Protein AF-A0A523VVZ1-F1 (afdb_monomer_lite)

Foldseek 3Di:
DADDPLLLLLLVLLVVPQDWDALVVSCVVSVHDSVVSVVSQVVCVVVVQWDPPDVRTIHGDPVVVVNNVLNVCLVQLVLQADFADPVLKAFFALDDVRTPPDIHRHLVSVLVVLVPDDLSRVLVCLLVLVVLVSCVVSPNNPLSVQSVVLVVVVDGDVVSSVSNNCSSVVSNVSSVVSVVVD

Structure (mmCIF, N/CA/C/O backbone):
data_AF-A0A523VVZ1-F1
#
_entry.id   AF-A0A523VVZ1-F1
#
loop_
_atom_site.group_PDB
_atom_site.id
_atom_site.type_symbol
_atom_site.label_atom_id
_atom_site.label_alt_id
_atom_site.label_comp_id
_atom_site.label_asym_id
_atom_site.label_entity_id
_atom_site.label_seq_id
_atom_site.pdbx_PDB_ins_code
_atom_site.Cartn_x
_atom_site.Cartn_y
_atom_site.Cartn_z
_atom_site.occupancy
_atom_site.B_iso_or_equiv
_atom_site.auth_seq_id
_atom_site.auth_comp_id
_atom_site.auth_asym_id
_atom_site.auth_atom_id
_atom_site.pdbx_PDB_model_num
ATOM 1 N N . MET A 1 1 ? 12.970 8.952 -8.989 1.00 54.59 1 MET A N 1
ATOM 2 C CA . MET A 1 1 ? 13.401 9.106 -10.397 1.00 54.59 1 MET A CA 1
ATOM 3 C C . MET A 1 1 ? 12.339 8.463 -11.273 1.00 54.59 1 MET A C 1
ATOM 5 O O . MET A 1 1 ? 12.068 7.287 -11.073 1.00 54.59 1 MET A O 1
ATOM 9 N N . ARG A 1 2 ? 11.697 9.212 -12.178 1.00 65.06 2 ARG A N 1
ATOM 10 C CA . ARG A 1 2 ? 10.627 8.665 -13.025 1.00 65.06 2 ARG A CA 1
ATOM 11 C C . ARG A 1 2 ? 11.216 7.703 -14.059 1.00 65.06 2 ARG A C 1
ATOM 13 O O . ARG A 1 2 ? 12.155 8.077 -14.766 1.00 65.06 2 ARG A O 1
ATOM 20 N N . LEU A 1 3 ? 10.708 6.472 -14.152 1.00 78.38 3 LEU A N 1
ATOM 21 C CA . LEU A 1 3 ? 11.172 5.546 -15.188 1.00 78.38 3 LEU A CA 1
ATOM 22 C C . LEU A 1 3 ? 10.704 6.039 -16.559 1.00 78.38 3 LEU A C 1
ATOM 24 O O . LEU A 1 3 ? 9.549 6.422 -16.755 1.00 78.38 3 LEU A O 1
ATOM 28 N N . ASN A 1 4 ? 11.610 5.992 -17.533 1.00 84.94 4 ASN A N 1
ATOM 29 C CA . ASN A 1 4 ? 11.243 6.143 -18.937 1.00 84.94 4 ASN A CA 1
ATOM 30 C C . ASN A 1 4 ? 10.180 5.075 -19.302 1.00 84.94 4 ASN A C 1
ATOM 32 O O . ASN A 1 4 ? 10.314 3.934 -18.845 1.00 84.94 4 ASN A O 1
ATOM 36 N N . PRO A 1 5 ? 9.176 5.398 -20.144 1.00 84.81 5 PRO A N 1
ATOM 37 C CA . PRO A 1 5 ? 8.135 4.459 -20.569 1.00 84.81 5 PRO A CA 1
ATOM 38 C C . PRO A 1 5 ? 8.632 3.075 -21.015 1.00 84.81 5 PRO A C 1
ATOM 40 O O . PRO A 1 5 ? 8.022 2.071 -20.662 1.00 84.81 5 PRO A O 1
ATOM 43 N N . VAL A 1 6 ? 9.753 2.994 -21.739 1.00 90.62 6 VAL A N 1
ATOM 44 C CA . VAL A 1 6 ? 10.315 1.713 -22.200 1.00 90.62 6 VAL A CA 1
ATOM 45 C C . VAL A 1 6 ? 10.882 0.903 -21.034 1.00 90.62 6 VAL A C 1
ATOM 47 O O . VAL A 1 6 ? 10.623 -0.292 -20.933 1.00 90.62 6 VAL A O 1
ATOM 50 N N . LYS A 1 7 ? 11.603 1.550 -20.106 1.00 93.06 7 LYS A N 1
ATOM 51 C CA . LYS A 1 7 ? 12.103 0.894 -18.885 1.00 93.06 7 LYS A CA 1
ATOM 52 C C . LYS A 1 7 ? 10.955 0.360 -18.029 1.00 93.06 7 LYS A C 1
ATOM 54 O O . LYS A 1 7 ? 11.080 -0.731 -17.487 1.00 93.06 7 LYS A O 1
ATOM 59 N N . ARG A 1 8 ? 9.855 1.115 -17.935 1.00 90.69 8 ARG A N 1
ATOM 60 C CA . ARG A 1 8 ? 8.654 0.704 -17.201 1.00 90.69 8 ARG A CA 1
ATOM 61 C C . ARG A 1 8 ? 8.034 -0.552 -17.809 1.00 90.69 8 ARG A C 1
ATOM 63 O O . ARG A 1 8 ? 7.931 -1.544 -17.105 1.00 90.69 8 ARG A O 1
ATOM 70 N N . LYS A 1 9 ? 7.741 -0.544 -19.115 1.00 91.88 9 LYS A N 1
ATOM 71 C CA . LYS A 1 9 ? 7.168 -1.711 -19.811 1.00 91.88 9 LYS A CA 1
ATOM 72 C C . LYS A 1 9 ? 8.048 -2.958 -19.703 1.00 91.88 9 LYS A C 1
ATOM 74 O O . LYS A 1 9 ? 7.532 -4.058 -19.562 1.00 91.88 9 LYS A O 1
ATOM 79 N N . ILE A 1 10 ? 9.375 -2.792 -19.745 1.00 95.12 10 ILE A N 1
ATOM 80 C CA . ILE A 1 10 ? 10.320 -3.898 -19.529 1.00 95.12 10 ILE A CA 1
ATOM 81 C C . ILE A 1 10 ? 10.158 -4.485 -18.125 1.00 95.12 10 ILE A C 1
ATOM 83 O O . ILE A 1 10 ? 10.048 -5.698 -17.996 1.00 95.12 10 ILE A O 1
ATOM 87 N N . LEU A 1 11 ? 10.138 -3.654 -17.078 1.00 94.44 11 LEU A N 1
ATOM 88 C CA . LEU A 1 11 ? 9.961 -4.154 -15.714 1.00 94.44 11 LEU A CA 1
ATOM 89 C C . LEU A 1 11 ? 8.563 -4.755 -15.493 1.00 94.44 11 LEU A C 1
ATOM 91 O O . LEU A 1 11 ? 8.466 -5.786 -14.843 1.00 94.44 11 LEU A O 1
ATOM 95 N N . GLU A 1 12 ? 7.505 -4.171 -16.061 1.00 91.00 12 GLU A N 1
ATOM 96 C CA . GLU A 1 12 ? 6.138 -4.718 -16.008 1.00 91.00 12 GLU A CA 1
ATOM 97 C C . GLU A 1 12 ? 6.067 -6.117 -16.643 1.00 91.00 12 GLU A C 1
ATOM 99 O O . GLU A 1 12 ? 5.576 -7.052 -16.014 1.00 91.00 12 GLU A O 1
ATOM 104 N N . GLU A 1 13 ? 6.636 -6.297 -17.839 1.00 93.81 13 GLU A N 1
ATOM 105 C CA . GLU A 1 13 ? 6.711 -7.607 -18.503 1.00 93.81 13 GLU A CA 1
ATOM 106 C C . GLU A 1 13 ? 7.524 -8.620 -17.680 1.00 93.81 13 GLU A C 1
ATOM 108 O O . GLU A 1 13 ? 7.156 -9.789 -17.570 1.00 93.81 13 GLU A O 1
ATOM 113 N N . MET A 1 14 ? 8.626 -8.184 -17.063 1.00 94.19 14 MET A N 1
ATOM 114 C CA . MET A 1 14 ? 9.423 -9.051 -16.190 1.00 94.19 14 MET A CA 1
ATOM 115 C C . MET A 1 14 ? 8.700 -9.378 -14.874 1.00 94.19 14 MET A C 1
ATOM 117 O O . MET A 1 14 ? 8.897 -10.463 -14.341 1.00 94.19 14 MET A O 1
ATOM 121 N N . ALA A 1 15 ? 7.849 -8.490 -14.354 1.00 90.88 15 ALA A N 1
ATOM 122 C CA . ALA A 1 15 ? 7.050 -8.739 -13.153 1.00 90.88 15 ALA A CA 1
ATOM 123 C C . ALA A 1 15 ? 5.956 -9.795 -13.388 1.00 90.88 15 ALA A C 1
ATOM 125 O O . ALA A 1 15 ? 5.640 -10.564 -12.481 1.00 90.88 15 ALA A O 1
ATOM 126 N N . LEU A 1 16 ? 5.424 -9.891 -14.613 1.00 86.69 16 LEU A N 1
ATOM 127 C CA . LEU A 1 16 ? 4.486 -10.951 -15.010 1.00 86.69 16 LEU A CA 1
ATOM 128 C C . LEU A 1 16 ? 5.137 -12.346 -15.049 1.00 86.69 16 LEU A C 1
ATOM 130 O O . LEU A 1 16 ? 4.440 -13.361 -15.009 1.00 86.69 16 LEU A O 1
ATOM 134 N N . HIS A 1 17 ? 6.469 -12.412 -15.128 1.00 83.38 17 HIS A N 1
ATOM 135 C CA . HIS A 1 17 ? 7.224 -13.646 -15.303 1.00 83.38 17 HIS A CA 1
ATOM 136 C C . HIS A 1 17 ? 8.403 -13.722 -14.327 1.00 83.38 17 HIS A C 1
ATOM 138 O O . HIS A 1 17 ? 9.497 -13.239 -14.602 1.00 83.38 17 HIS A O 1
ATOM 144 N N . THR A 1 18 ? 8.221 -14.424 -13.208 1.00 69.94 18 THR A N 1
ATOM 145 C CA . THR A 1 18 ? 9.238 -14.543 -12.143 1.00 69.94 18 THR A CA 1
ATOM 146 C C . THR A 1 18 ? 10.509 -15.303 -12.552 1.00 69.94 18 THR A C 1
ATOM 148 O O . THR A 1 18 ? 11.523 -15.239 -11.852 1.00 69.94 18 THR A O 1
ATOM 151 N N . GLN A 1 19 ? 10.490 -16.006 -13.689 1.00 89.38 19 GLN A N 1
ATOM 152 C CA . GLN A 1 19 ? 11.633 -16.765 -14.198 1.00 89.38 19 GLN A CA 1
ATOM 153 C C . GLN A 1 19 ? 12.587 -15.900 -15.040 1.00 89.38 19 GLN A C 1
ATOM 155 O O . GLN A 1 19 ? 12.125 -15.055 -15.809 1.00 89.38 19 GLN A O 1
ATOM 160 N N . PRO A 1 20 ? 13.916 -16.127 -14.974 1.00 95.75 20 PRO A N 1
ATOM 161 C CA . PRO A 1 20 ? 14.873 -15.399 -15.801 1.00 95.75 20 PRO A CA 1
ATOM 162 C C . PRO A 1 20 ? 14.615 -15.592 -17.300 1.00 95.75 20 PRO A C 1
ATOM 164 O O . PRO A 1 20 ? 14.458 -16.719 -17.767 1.00 95.75 20 PRO A O 1
ATOM 167 N N . ARG A 1 21 ? 14.640 -14.499 -18.068 1.00 95.50 21 ARG A N 1
ATOM 168 C CA . ARG A 1 21 ? 14.328 -14.491 -19.508 1.00 95.50 21 ARG A CA 1
ATOM 169 C C . ARG A 1 21 ? 15.408 -13.861 -20.366 1.00 95.50 21 ARG A C 1
ATOM 171 O O . ARG A 1 21 ? 16.225 -13.067 -19.885 1.00 95.50 21 ARG A O 1
ATOM 178 N N . ARG A 1 22 ? 15.404 -14.208 -21.656 1.00 96.56 22 ARG A N 1
ATOM 179 C CA . ARG A 1 22 ? 16.320 -13.613 -22.635 1.00 96.56 22 ARG A CA 1
ATOM 180 C C . ARG A 1 22 ? 15.816 -12.229 -23.053 1.00 96.56 22 ARG A C 1
ATOM 182 O O . ARG A 1 22 ? 14.617 -12.058 -23.267 1.00 96.56 22 ARG A O 1
ATOM 189 N N . PRO A 1 23 ? 16.710 -11.254 -23.298 1.00 96.38 23 PRO A N 1
ATOM 190 C CA . PRO A 1 23 ? 16.310 -9.930 -23.775 1.00 96.38 23 PRO A CA 1
ATOM 191 C C . PRO A 1 23 ? 15.495 -9.954 -25.071 1.00 96.38 23 PRO A C 1
ATOM 193 O O . PRO A 1 23 ? 14.646 -9.096 -25.259 1.00 96.38 23 PRO A O 1
ATOM 196 N N . LYS A 1 24 ? 15.717 -10.939 -25.955 1.00 96.25 24 LYS A N 1
ATOM 197 C CA . LYS A 1 24 ? 14.949 -11.087 -27.201 1.00 96.25 24 LYS A CA 1
ATOM 198 C C . LYS A 1 24 ? 13.463 -11.357 -26.937 1.00 96.25 24 LYS A C 1
ATOM 200 O O . LYS A 1 24 ? 12.622 -10.700 -27.531 1.00 96.25 24 LYS A O 1
ATOM 205 N N . GLU A 1 25 ? 13.160 -12.257 -26.006 1.00 95.44 25 GLU A N 1
ATOM 206 C CA . GLU A 1 25 ? 11.784 -12.610 -25.628 1.00 95.44 25 GLU A CA 1
ATOM 207 C C . GLU A 1 25 ? 11.074 -11.412 -24.982 1.00 95.44 25 GLU A C 1
ATOM 209 O O . GLU A 1 25 ? 9.927 -11.110 -25.299 1.00 95.44 25 GLU A O 1
ATOM 214 N N . ILE A 1 26 ? 11.787 -10.686 -24.112 1.00 96.31 26 ILE A N 1
ATOM 215 C CA . ILE A 1 26 ? 11.279 -9.465 -23.470 1.00 96.31 26 ILE A CA 1
ATOM 216 C C . ILE A 1 26 ? 11.020 -8.379 -24.526 1.00 96.31 26 ILE A C 1
ATOM 218 O O . ILE A 1 26 ? 9.981 -7.726 -24.501 1.00 96.31 26 ILE A O 1
ATOM 222 N N . ALA A 1 27 ? 11.941 -8.196 -25.477 1.00 97.00 27 ALA A N 1
ATOM 223 C CA . ALA A 1 27 ? 11.822 -7.207 -26.546 1.00 97.00 27 ALA A CA 1
ATOM 224 C C . ALA A 1 27 ? 10.592 -7.456 -27.436 1.00 97.00 27 ALA A C 1
ATOM 226 O O . ALA A 1 27 ? 9.846 -6.518 -27.719 1.00 97.00 27 ALA A O 1
ATOM 227 N N . GLU A 1 28 ? 10.353 -8.716 -27.816 1.00 95.81 28 GLU A N 1
ATOM 228 C CA . GLU A 1 28 ? 9.188 -9.138 -28.606 1.00 95.81 28 GLU A CA 1
ATOM 229 C C . GLU A 1 28 ? 7.868 -8.841 -27.881 1.00 95.81 28 GLU A C 1
ATOM 231 O O . GLU A 1 28 ? 6.944 -8.306 -28.490 1.00 95.81 28 GLU A O 1
ATOM 236 N N . LYS A 1 29 ? 7.790 -9.120 -26.574 1.00 94.25 29 LYS A N 1
ATOM 237 C CA . LYS A 1 29 ? 6.587 -8.860 -25.764 1.00 94.25 29 LYS A CA 1
ATOM 238 C C . LYS A 1 29 ? 6.327 -7.376 -25.525 1.00 94.25 29 LYS A C 1
ATOM 240 O O . LYS A 1 29 ? 5.191 -6.926 -25.631 1.00 94.25 29 LYS A O 1
ATOM 245 N N . VAL A 1 30 ? 7.379 -6.609 -25.250 1.00 93.19 30 VAL A N 1
ATOM 246 C CA . VAL A 1 30 ? 7.289 -5.160 -25.011 1.00 93.19 30 VAL A CA 1
ATOM 247 C C . VAL A 1 30 ? 7.051 -4.375 -26.313 1.00 93.19 30 VAL A C 1
ATOM 249 O O . VAL A 1 30 ? 6.587 -3.232 -26.267 1.00 93.19 30 VAL A O 1
ATOM 252 N N . GLY A 1 31 ? 7.349 -4.970 -27.474 1.00 94.31 31 GLY A N 1
ATOM 253 C CA . GLY A 1 31 ? 7.201 -4.334 -28.785 1.00 94.31 31 GLY A CA 1
ATOM 254 C C . GLY A 1 31 ? 8.317 -3.333 -29.097 1.00 94.31 31 GLY A C 1
ATOM 255 O O . GLY A 1 31 ? 8.067 -2.283 -29.685 1.00 94.31 31 GLY A O 1
ATOM 256 N N . VAL A 1 32 ? 9.551 -3.625 -28.674 1.00 94.56 32 VAL A N 1
ATOM 257 C CA . VAL A 1 32 ? 10.738 -2.794 -28.948 1.00 94.56 32 VAL A CA 1
ATOM 258 C C . VAL A 1 32 ? 11.833 -3.617 -29.614 1.00 94.56 32 VAL A C 1
ATOM 260 O O . VAL A 1 32 ? 11.869 -4.838 -29.504 1.00 94.56 32 VAL A 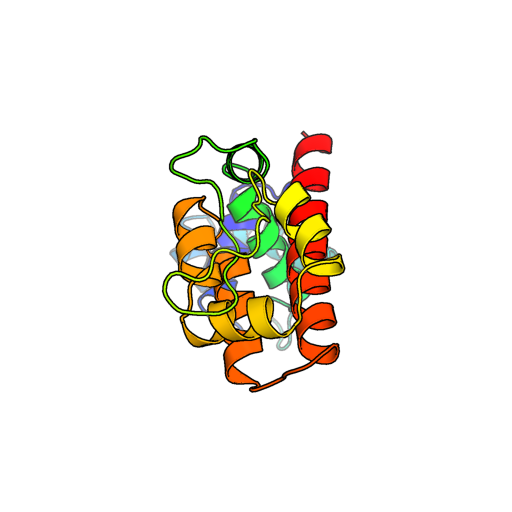O 1
ATOM 263 N N . ASN A 1 33 ? 12.768 -2.961 -30.304 1.00 96.50 33 ASN A N 1
ATOM 264 C CA . ASN A 1 33 ? 13.894 -3.679 -30.897 1.00 96.50 33 ASN A CA 1
ATOM 265 C C . ASN A 1 33 ? 14.868 -4.208 -29.824 1.00 96.50 33 ASN A C 1
ATOM 267 O O . ASN A 1 33 ? 14.997 -3.643 -28.733 1.00 96.50 33 ASN A O 1
ATOM 271 N N . PHE A 1 34 ? 15.593 -5.277 -30.167 1.00 95.62 34 PHE A N 1
ATOM 272 C CA . PHE A 1 34 ? 16.520 -5.961 -29.261 1.00 95.62 34 PHE A CA 1
ATOM 273 C C . PHE A 1 34 ? 17.590 -5.031 -28.674 1.00 95.62 34 PHE A C 1
ATOM 275 O O . PHE A 1 34 ? 17.820 -5.050 -27.466 1.00 95.62 34 PHE A O 1
ATOM 282 N N . SER A 1 35 ? 18.225 -4.195 -29.500 1.00 95.38 35 SER A N 1
ATOM 283 C CA . SER A 1 35 ? 19.312 -3.308 -29.064 1.00 95.38 35 SER A CA 1
ATOM 284 C C . SER A 1 35 ? 18.834 -2.274 -28.040 1.00 95.38 35 SER A C 1
ATOM 286 O O . SER A 1 35 ? 19.504 -2.038 -27.034 1.00 95.38 35 SER A O 1
ATOM 288 N N . SER A 1 36 ? 17.645 -1.704 -28.253 1.00 94.06 36 SER A N 1
ATOM 289 C CA . SER A 1 36 ? 16.989 -0.792 -27.312 1.00 94.06 36 SER A CA 1
ATOM 290 C C . SER A 1 36 ? 16.618 -1.504 -26.010 1.00 94.06 36 SER A C 1
ATOM 292 O O . SER A 1 36 ? 16.951 -1.013 -24.929 1.00 94.06 36 SER A O 1
ATOM 294 N N . CYS A 1 37 ? 16.009 -2.693 -26.099 1.00 96.50 37 CYS A N 1
ATOM 295 C CA . CYS A 1 37 ? 15.676 -3.506 -24.930 1.00 96.50 37 CYS A CA 1
ATOM 296 C C . CYS A 1 37 ? 16.923 -3.808 -24.088 1.00 96.50 37 C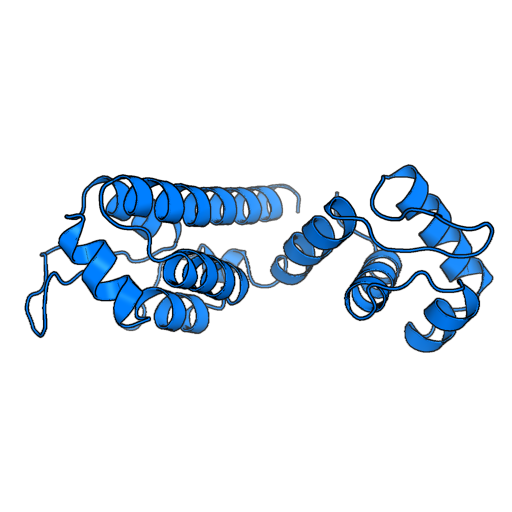YS A C 1
ATOM 298 O O . CYS A 1 37 ? 16.943 -3.561 -22.881 1.00 96.50 37 CYS A O 1
ATOM 300 N N . MET A 1 38 ? 18.001 -4.252 -24.738 1.00 96.88 38 MET A N 1
ATOM 301 C CA . MET A 1 38 ? 19.262 -4.586 -24.086 1.00 96.88 38 MET A CA 1
ATOM 302 C C . MET A 1 38 ? 19.896 -3.370 -23.400 1.00 96.88 38 MET A C 1
ATOM 304 O O . MET A 1 38 ? 20.301 -3.465 -22.242 1.00 96.88 38 MET A O 1
ATOM 308 N N . MET A 1 39 ? 19.931 -2.208 -24.063 1.00 96.81 39 MET A N 1
ATOM 309 C CA . MET A 1 39 ? 20.426 -0.962 -23.463 1.00 96.81 39 MET A CA 1
ATOM 310 C C . MET A 1 39 ? 19.653 -0.611 -22.181 1.00 96.81 39 MET A C 1
ATOM 312 O O . MET A 1 39 ? 20.253 -0.284 -21.151 1.00 96.81 39 MET A O 1
ATOM 316 N N . HIS A 1 40 ? 18.323 -0.715 -22.213 1.00 97.00 40 HIS A N 1
ATOM 317 C CA . HIS A 1 40 ? 17.489 -0.441 -21.047 1.00 97.00 40 HIS A CA 1
ATOM 318 C C . HIS A 1 40 ? 17.684 -1.467 -19.930 1.00 97.00 40 HIS A C 1
ATOM 320 O O . HIS A 1 40 ? 17.835 -1.053 -18.781 1.00 97.00 40 HIS A O 1
ATOM 326 N N . ILE A 1 41 ? 17.757 -2.763 -20.250 1.00 97.00 41 ILE A N 1
ATOM 327 C CA . ILE A 1 41 ? 18.040 -3.836 -19.285 1.00 97.00 41 ILE A CA 1
ATOM 328 C C . ILE A 1 41 ? 19.386 -3.607 -18.591 1.00 97.00 41 ILE A C 1
ATOM 330 O O . ILE A 1 41 ? 19.472 -3.735 -17.372 1.00 97.00 41 ILE A O 1
ATOM 334 N N . LEU A 1 42 ? 20.431 -3.211 -19.324 1.00 96.62 42 LEU A N 1
ATOM 335 C CA . LEU A 1 42 ? 21.736 -2.901 -18.730 1.00 96.62 42 LEU A CA 1
ATOM 336 C C . LEU A 1 42 ? 21.663 -1.701 -17.778 1.00 96.62 42 LEU A C 1
ATOM 338 O O . LEU A 1 42 ? 22.224 -1.747 -16.682 1.00 96.62 42 LEU A O 1
ATOM 342 N N . GLY A 1 43 ? 20.927 -0.653 -18.158 1.00 95.94 43 GLY A N 1
ATOM 343 C CA . GLY A 1 43 ? 20.681 0.493 -17.283 1.00 95.94 43 GLY A CA 1
ATOM 344 C C . GLY A 1 43 ? 19.877 0.128 -16.029 1.00 95.94 43 GLY A C 1
ATOM 345 O O . GLY A 1 43 ? 20.198 0.598 -14.940 1.00 95.94 43 GLY A O 1
ATOM 346 N N . LEU A 1 44 ? 18.859 -0.724 -16.166 1.00 96.06 44 LEU A N 1
ATOM 347 C CA . LEU A 1 44 ? 18.049 -1.237 -15.056 1.00 96.06 44 LEU A CA 1
ATOM 348 C C . LEU A 1 44 ? 18.862 -2.146 -14.128 1.00 96.06 44 LEU A C 1
ATOM 350 O O . LEU A 1 44 ? 18.721 -2.057 -12.911 1.00 96.06 44 LEU A O 1
ATOM 354 N N . LYS A 1 45 ? 19.769 -2.955 -14.688 1.00 96.62 45 LYS A N 1
ATOM 355 C CA . LYS A 1 45 ? 20.714 -3.773 -13.924 1.00 96.62 45 LYS A CA 1
ATOM 356 C C . LYS A 1 45 ? 21.669 -2.913 -13.106 1.00 96.62 45 LYS A C 1
ATOM 358 O O . LYS A 1 45 ? 21.863 -3.179 -11.927 1.00 96.62 45 LYS A O 1
ATOM 363 N N . LYS A 1 46 ? 22.232 -1.857 -13.706 1.00 95.69 46 LYS A N 1
ATOM 364 C CA . LYS A 1 46 ? 23.098 -0.904 -12.992 1.00 95.69 46 LYS A CA 1
ATOM 365 C C . LYS A 1 46 ? 22.364 -0.218 -11.832 1.00 95.69 46 LYS A C 1
ATOM 367 O O . LYS A 1 46 ? 22.986 0.071 -10.819 1.00 95.69 46 LYS A O 1
ATOM 372 N N . ALA A 1 47 ? 21.061 0.020 -11.978 1.00 92.38 47 ALA A N 1
ATOM 373 C CA . ALA A 1 47 ? 20.210 0.607 -10.943 1.00 92.38 47 ALA A CA 1
ATOM 374 C C . ALA A 1 47 ? 19.691 -0.403 -9.896 1.00 92.38 47 ALA A C 1
ATOM 376 O O . ALA A 1 47 ? 18.985 -0.002 -8.980 1.00 92.38 47 ALA A O 1
ATOM 377 N N . GLY A 1 48 ? 20.005 -1.698 -10.023 1.00 95.25 48 GLY A N 1
ATOM 378 C CA . GLY A 1 48 ? 19.584 -2.735 -9.073 1.00 95.25 48 GLY A CA 1
ATOM 379 C C . GLY A 1 48 ? 18.163 -3.280 -9.268 1.00 95.25 48 GLY A C 1
ATOM 380 O O . GLY A 1 48 ? 17.780 -4.205 -8.560 1.00 95.25 48 GLY A O 1
ATOM 381 N N . TYR A 1 49 ? 17.394 -2.778 -10.240 1.00 95.38 49 TYR A N 1
ATOM 382 C CA . TYR A 1 49 ? 16.016 -3.226 -10.522 1.00 95.38 49 TYR A CA 1
ATOM 383 C C . TYR A 1 49 ? 15.943 -4.567 -11.265 1.00 95.38 49 TYR A C 1
ATOM 385 O O . TYR A 1 49 ? 14.908 -5.229 -11.302 1.00 95.38 49 TYR A O 1
ATOM 393 N N . VAL A 1 50 ? 17.044 -4.958 -11.905 1.00 96.69 50 VAL A N 1
ATOM 394 C CA . VAL A 1 50 ? 17.166 -6.201 -12.667 1.00 96.69 50 VAL A CA 1
ATOM 395 C C . VAL A 1 50 ? 18.465 -6.893 -12.274 1.00 96.69 50 VAL A C 1
ATOM 397 O O . VAL A 1 50 ? 19.503 -6.257 -12.113 1.00 96.69 50 VAL A O 1
ATOM 400 N N . SER A 1 51 ? 18.435 -8.216 -12.174 1.00 96.69 51 SER A N 1
ATOM 401 C CA . SER A 1 51 ? 19.621 -9.051 -11.974 1.00 96.69 51 SER A CA 1
ATOM 402 C C . SER A 1 51 ? 19.833 -9.982 -13.167 1.00 96.69 51 SER A C 1
ATOM 404 O O . SER A 1 51 ? 18.935 -10.181 -13.984 1.00 96.69 51 SER A O 1
ATOM 406 N N . SER A 1 52 ? 21.038 -10.544 -13.291 1.00 96.62 52 SER A N 1
ATOM 407 C CA . SER A 1 52 ? 21.358 -11.546 -14.314 1.00 96.62 52 SER A CA 1
ATOM 408 C C . SER A 1 52 ? 21.910 -12.793 -13.625 1.00 96.62 52 SER A C 1
ATOM 410 O O . SER A 1 52 ? 23.117 -12.859 -13.394 1.00 96.62 52 SER A O 1
ATOM 412 N N . PRO A 1 53 ? 21.038 -13.734 -13.214 1.00 93.00 53 PRO A N 1
ATOM 413 C CA . PRO A 1 53 ? 21.457 -14.921 -12.467 1.00 93.00 53 PRO A CA 1
ATOM 414 C C . PRO A 1 53 ? 22.244 -15.904 -13.340 1.00 93.00 53 PRO A C 1
ATOM 416 O O . PRO A 1 53 ? 23.105 -16.620 -12.845 1.00 93.00 53 PRO A O 1
ATOM 419 N N . VAL A 1 54 ? 21.970 -15.912 -14.647 1.00 94.19 54 VAL A N 1
ATOM 420 C CA . VAL A 1 54 ? 22.692 -16.686 -15.659 1.00 94.19 54 VAL A CA 1
ATOM 421 C C . VAL A 1 54 ? 23.069 -15.734 -16.786 1.00 94.19 54 VAL A C 1
ATOM 423 O O . VAL A 1 54 ? 22.282 -14.860 -17.155 1.00 94.19 54 VAL A O 1
ATOM 426 N N . LYS A 1 55 ? 24.274 -15.886 -17.346 1.00 92.25 55 LYS A N 1
ATOM 427 C CA . LYS A 1 55 ? 24.759 -15.038 -18.443 1.00 92.25 55 LYS A CA 1
ATOM 428 C C . LYS A 1 55 ? 23.736 -15.001 -19.586 1.00 92.25 55 LYS A C 1
ATOM 430 O O . LYS A 1 55 ? 23.378 -16.035 -20.139 1.00 92.25 55 LYS A O 1
ATOM 435 N N . GLY A 1 56 ? 23.288 -13.797 -19.944 1.00 93.25 56 GLY A N 1
ATOM 436 C CA . GLY A 1 56 ? 22.311 -13.577 -21.018 1.00 93.25 56 GLY A CA 1
ATOM 437 C C . GLY A 1 56 ? 20.842 -13.744 -20.610 1.00 93.25 56 GLY A C 1
ATOM 438 O O . GLY A 1 56 ? 19.968 -13.525 -21.445 1.00 93.25 56 GLY A O 1
ATOM 439 N N . TYR A 1 57 ? 20.570 -14.074 -19.347 1.00 96.62 57 TYR A N 1
ATOM 440 C CA . TYR A 1 57 ? 19.231 -14.142 -18.770 1.00 96.62 57 TYR A CA 1
ATOM 441 C C . TYR A 1 57 ? 19.076 -13.095 -17.675 1.00 96.62 57 TYR A C 1
ATOM 443 O O . TYR A 1 57 ? 20.017 -12.825 -16.923 1.00 96.62 57 TYR A O 1
ATOM 451 N N . TYR A 1 58 ? 17.883 -12.519 -17.578 1.00 97.31 58 TYR A N 1
ATOM 452 C CA . TYR A 1 58 ? 17.589 -11.419 -16.671 1.00 97.31 58 TYR A CA 1
ATOM 453 C C . TYR A 1 58 ? 16.283 -11.666 -15.928 1.00 97.31 58 TYR A C 1
ATOM 455 O O . TYR A 1 58 ? 15.326 -12.163 -16.518 1.00 97.31 58 TYR A O 1
ATOM 463 N N . LYS A 1 59 ? 16.243 -11.302 -14.645 1.00 96.38 59 LYS A N 1
ATOM 464 C CA . LYS A 1 59 ? 15.025 -11.316 -13.825 1.00 96.38 59 LYS A CA 1
ATOM 465 C C . LYS A 1 59 ? 14.873 -10.003 -13.067 1.00 96.38 59 LYS A C 1
ATOM 467 O O . LYS A 1 59 ? 15.881 -9.378 -12.719 1.00 96.38 59 LYS A O 1
ATOM 472 N N . ILE A 1 60 ? 13.634 -9.608 -12.806 1.00 95.94 60 ILE A N 1
ATOM 473 C CA . ILE A 1 60 ? 13.333 -8.479 -11.926 1.00 95.94 60 ILE A CA 1
ATOM 474 C C . ILE A 1 60 ? 13.774 -8.802 -10.488 1.00 95.94 60 ILE A C 1
ATOM 476 O O . ILE A 1 60 ? 13.802 -9.968 -10.085 1.00 95.94 60 ILE A O 1
ATOM 480 N N . THR A 1 61 ? 14.215 -7.788 -9.750 1.00 95.19 61 THR A N 1
ATOM 481 C CA . THR A 1 61 ? 14.519 -7.880 -8.311 1.00 95.19 61 THR A CA 1
ATOM 482 C C . THR A 1 61 ? 13.342 -7.355 -7.496 1.00 95.19 61 THR A C 1
ATOM 484 O O . THR A 1 61 ? 12.474 -6.689 -8.056 1.00 95.19 61 THR A O 1
ATOM 487 N N . ASP A 1 62 ? 13.336 -7.571 -6.182 1.00 89.00 62 ASP A N 1
ATOM 488 C CA . ASP A 1 62 ? 12.297 -7.014 -5.300 1.00 89.00 62 ASP A CA 1
ATOM 489 C C . ASP A 1 62 ? 12.227 -5.483 -5.428 1.00 89.00 62 ASP A C 1
ATOM 491 O O . ASP A 1 62 ? 11.164 -4.923 -5.669 1.00 89.00 62 ASP A O 1
ATOM 495 N N . LEU A 1 63 ? 13.388 -4.817 -5.479 1.00 89.38 63 LEU A N 1
ATOM 496 C CA . LEU A 1 63 ? 13.485 -3.380 -5.755 1.00 89.38 63 LEU A CA 1
ATOM 497 C C . LEU A 1 63 ? 12.875 -2.987 -7.119 1.00 89.38 63 LEU A C 1
ATOM 499 O O . LEU A 1 63 ? 12.331 -1.894 -7.286 1.00 89.38 63 LEU A O 1
ATOM 503 N N . GLY A 1 64 ? 13.010 -3.855 -8.125 1.00 91.00 64 GLY A N 1
ATOM 504 C CA . GLY A 1 64 ? 12.401 -3.682 -9.442 1.00 91.00 64 GLY A CA 1
ATOM 505 C C . GLY A 1 64 ? 10.877 -3.806 -9.415 1.00 91.00 64 GLY A C 1
ATOM 506 O O . GLY A 1 64 ? 10.196 -3.048 -10.105 1.00 91.00 64 GLY A O 1
ATOM 507 N N . VAL A 1 65 ? 10.347 -4.730 -8.613 1.00 88.62 65 VAL A N 1
ATOM 508 C CA . VAL A 1 65 ? 8.903 -4.881 -8.387 1.00 88.62 65 VAL A CA 1
ATOM 509 C C . VAL A 1 65 ? 8.364 -3.644 -7.670 1.00 88.62 65 VAL A C 1
ATOM 511 O O . VAL A 1 65 ? 7.426 -3.019 -8.165 1.00 88.62 65 VAL A O 1
ATOM 514 N N . ASP A 1 66 ? 9.036 -3.208 -6.602 1.00 83.25 66 ASP A N 1
ATOM 515 C CA . ASP A 1 66 ? 8.649 -2.028 -5.826 1.00 83.25 66 ASP A CA 1
ATOM 516 C C . ASP A 1 66 ? 8.547 -0.774 -6.705 1.00 83.25 66 ASP A C 1
ATOM 518 O O . ASP A 1 66 ? 7.574 -0.025 -6.622 1.00 83.25 66 ASP A O 1
ATOM 522 N N . ILE A 1 67 ? 9.513 -0.534 -7.605 1.00 82.94 67 ILE A N 1
ATOM 523 C CA . ILE A 1 67 ? 9.479 0.664 -8.459 1.00 82.94 67 ILE A CA 1
ATOM 524 C C . ILE A 1 67 ? 8.366 0.612 -9.516 1.00 82.94 67 ILE A C 1
ATOM 526 O O . ILE A 1 67 ? 7.794 1.658 -9.837 1.00 82.94 67 ILE A O 1
ATOM 530 N N . VAL A 1 68 ? 8.022 -0.571 -10.040 1.00 82.19 68 VAL A N 1
ATOM 531 C CA . VAL A 1 68 ? 6.843 -0.749 -10.911 1.00 82.19 68 VAL A CA 1
ATOM 532 C C . VAL A 1 68 ? 5.574 -0.450 -10.121 1.00 82.19 68 VAL A C 1
ATOM 534 O O . VAL A 1 68 ? 4.701 0.289 -10.588 1.00 82.19 68 VAL A O 1
ATOM 537 N N . ASP A 1 69 ? 5.507 -0.937 -8.884 1.00 71.88 69 ASP A N 1
ATOM 538 C CA . ASP A 1 69 ? 4.376 -0.692 -8.006 1.00 71.88 69 ASP A CA 1
ATOM 539 C C . ASP A 1 69 ? 4.237 0.781 -7.592 1.00 71.88 69 ASP A C 1
ATOM 541 O O . ASP A 1 69 ? 3.122 1.293 -7.453 1.00 71.88 69 ASP A O 1
ATOM 545 N N . ILE A 1 70 ? 5.329 1.524 -7.485 1.00 67.06 70 ILE A N 1
ATOM 546 C CA . ILE A 1 70 ? 5.274 2.972 -7.255 1.00 67.06 70 ILE A CA 1
ATOM 547 C C . ILE A 1 70 ? 4.782 3.694 -8.522 1.00 67.06 70 ILE A C 1
ATOM 549 O O . ILE A 1 70 ? 3.857 4.504 -8.465 1.00 67.06 70 ILE A O 1
ATOM 553 N N . GLN A 1 71 ? 5.349 3.360 -9.685 1.00 64.00 71 GLN A N 1
ATOM 554 C CA . GLN A 1 71 ? 5.129 4.062 -10.956 1.00 64.00 71 GLN A CA 1
ATOM 555 C C . GLN A 1 71 ? 3.721 3.900 -11.539 1.00 64.00 71 GLN A C 1
ATOM 557 O O . GLN A 1 71 ? 3.177 4.856 -12.089 1.00 64.00 71 GLN A O 1
ATOM 562 N N . VAL A 1 72 ? 3.114 2.717 -11.417 1.00 56.31 72 VAL A N 1
ATOM 563 C CA . VAL A 1 72 ? 1.732 2.481 -11.878 1.00 56.31 72 VAL A CA 1
ATOM 564 C C . VAL A 1 72 ? 0.727 3.346 -11.091 1.00 56.31 72 VAL A C 1
ATOM 566 O O . VAL A 1 72 ? -0.345 3.642 -11.599 1.00 56.31 72 VAL A O 1
ATOM 569 N N . GLY A 1 73 ? 1.089 3.837 -9.896 1.00 52.41 73 GLY A N 1
ATOM 570 C CA . GLY A 1 73 ? 0.275 4.780 -9.119 1.00 52.41 73 GLY A CA 1
ATOM 571 C C . GLY A 1 73 ? 0.461 6.269 -9.463 1.00 52.41 73 GLY A C 1
ATOM 572 O O . GLY A 1 73 ? -0.263 7.097 -8.921 1.00 52.41 73 GLY A O 1
ATOM 573 N N . GLU A 1 74 ? 1.392 6.660 -10.346 1.00 51.84 74 GLU A N 1
ATOM 574 C CA . GLU A 1 74 ? 1.756 8.083 -10.561 1.00 51.84 74 GLU A CA 1
ATOM 575 C C . GLU A 1 74 ? 0.683 8.921 -11.299 1.00 51.84 74 GLU A C 1
ATOM 577 O O . GLU A 1 74 ? 0.738 10.161 -11.275 1.00 51.84 74 GLU A O 1
ATOM 582 N N . GLY A 1 75 ? -0.289 8.265 -11.948 1.00 47.97 75 GLY A N 1
ATOM 583 C CA . GLY A 1 75 ? -1.468 8.894 -12.564 1.00 47.97 75 GLY A CA 1
ATOM 584 C C . GLY A 1 75 ? -2.688 9.005 -11.637 1.00 47.97 75 GLY A C 1
ATOM 585 O O . GLY A 1 75 ? -3.540 9.853 -11.872 1.00 47.97 75 GLY A O 1
ATOM 586 N N . GLU A 1 76 ? -2.733 8.209 -10.565 1.00 59.06 76 GLU A N 1
ATOM 587 C CA . GLU A 1 76 ? -3.884 8.061 -9.653 1.00 59.06 76 GLU A CA 1
ATOM 588 C C . GLU A 1 76 ? -3.573 8.534 -8.219 1.00 59.06 76 GLU A C 1
ATOM 590 O O . GLU A 1 76 ? -4.475 8.740 -7.410 1.00 59.06 76 GLU A O 1
ATOM 595 N N . GLY A 1 77 ? -2.298 8.763 -7.886 1.00 66.19 77 GLY A N 1
ATOM 596 C CA . GLY A 1 77 ? -1.869 9.128 -6.535 1.00 66.19 77 GLY A CA 1
ATOM 597 C C . GLY A 1 77 ? -2.459 10.442 -6.026 1.00 66.19 77 GLY A C 1
ATOM 598 O O . GLY A 1 77 ? -2.831 10.525 -4.862 1.00 66.19 77 GLY A O 1
ATOM 599 N N . ALA A 1 78 ? -2.624 11.444 -6.897 1.00 71.00 78 ALA A N 1
ATOM 600 C CA . ALA A 1 78 ? -3.259 12.710 -6.520 1.00 71.00 78 ALA A CA 1
ATOM 601 C C . ALA A 1 78 ? -4.744 12.529 -6.168 1.00 71.00 78 ALA A C 1
ATOM 603 O O . ALA A 1 78 ? -5.214 13.130 -5.210 1.00 71.00 78 ALA A O 1
ATOM 604 N N . SER A 1 79 ? -5.471 11.678 -6.901 1.00 79.88 79 SER A N 1
ATOM 605 C CA . SER A 1 79 ? -6.870 11.363 -6.586 1.00 79.88 79 SER A CA 1
ATOM 606 C C . SER A 1 79 ? -7.017 10.487 -5.343 1.00 79.88 79 SER A C 1
ATOM 608 O O . SER A 1 79 ? -7.986 10.657 -4.617 1.00 79.88 79 SER A O 1
ATOM 610 N N . ILE A 1 80 ? -6.057 9.595 -5.069 1.00 84.00 80 ILE A N 1
ATOM 611 C CA . ILE A 1 80 ? -6.042 8.765 -3.851 1.00 84.00 80 ILE A CA 1
ATOM 612 C C . ILE A 1 80 ? -5.762 9.620 -2.602 1.00 84.00 80 ILE A C 1
ATOM 614 O O . ILE A 1 80 ? -6.307 9.356 -1.533 1.00 84.00 80 ILE A O 1
ATOM 618 N N . LEU A 1 81 ? -4.906 10.640 -2.728 1.00 86.25 81 LEU A N 1
ATOM 619 C CA . LEU A 1 81 ? -4.556 11.549 -1.632 1.00 86.25 81 LEU A CA 1
ATOM 620 C C . LEU A 1 81 ? -5.559 12.692 -1.433 1.00 86.25 81 LEU A C 1
ATOM 622 O O . LEU A 1 81 ? -5.508 13.369 -0.407 1.00 86.25 81 LEU A O 1
ATOM 626 N N . ALA A 1 82 ? -6.447 12.931 -2.398 1.00 86.06 82 ALA A N 1
ATOM 627 C CA . ALA A 1 82 ? -7.455 13.973 -2.295 1.00 86.06 82 ALA A CA 1
ATOM 628 C C . ALA A 1 82 ? -8.438 13.692 -1.148 1.00 86.06 82 ALA A C 1
ATOM 630 O O . ALA A 1 82 ? -8.744 12.542 -0.831 1.00 86.06 82 ALA A O 1
ATOM 631 N N . SER A 1 83 ? -8.966 14.764 -0.557 1.00 88.88 83 SER A N 1
ATOM 632 C CA . SER A 1 83 ? -10.105 14.655 0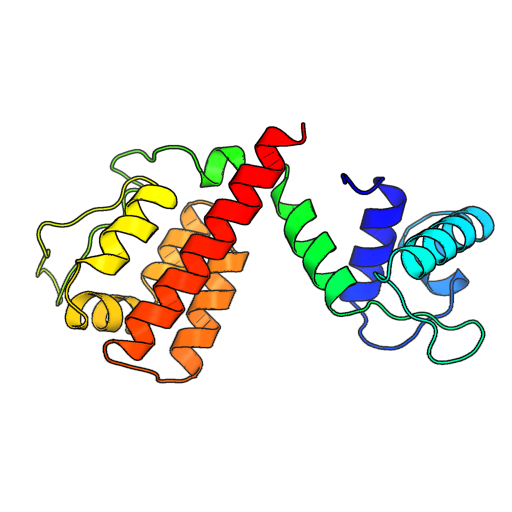.353 1.00 88.88 83 SER A CA 1
ATOM 633 C C . SER A 1 83 ? -11.335 14.145 -0.408 1.00 88.88 83 SER A C 1
ATOM 635 O O . SER A 1 83 ? -11.566 14.491 -1.572 1.00 88.88 83 SER A O 1
ATOM 637 N N . LEU A 1 84 ? -12.093 13.279 0.248 1.00 89.69 84 LEU A N 1
ATOM 638 C CA . LEU A 1 84 ? -13.194 12.505 -0.292 1.00 89.69 84 LEU A CA 1
ATOM 639 C C . LEU A 1 84 ? -14.527 13.156 0.077 1.00 89.69 84 LEU A C 1
ATOM 641 O O . LEU A 1 84 ? -14.696 13.733 1.150 1.00 89.69 84 LEU A O 1
ATOM 645 N N . GLY A 1 85 ? -15.509 13.016 -0.812 1.00 85.94 85 GLY A N 1
ATOM 646 C CA . GLY A 1 85 ? -16.886 13.384 -0.505 1.00 85.94 85 GLY A CA 1
ATOM 647 C C . GLY A 1 85 ? -17.499 12.498 0.593 1.00 85.94 85 GLY A C 1
ATOM 648 O O . GLY A 1 85 ? -16.957 11.435 0.926 1.00 85.94 85 GLY A O 1
ATOM 649 N N . PRO A 1 86 ? -18.663 12.888 1.145 1.00 84.00 86 PRO A N 1
ATOM 650 C CA . PRO A 1 86 ? -19.373 12.095 2.153 1.00 84.00 86 PRO A CA 1
ATOM 651 C C . PRO A 1 86 ? -19.687 10.658 1.705 1.00 84.00 86 PRO A C 1
ATOM 653 O O . PRO A 1 86 ? -19.688 9.742 2.518 1.00 84.00 86 PRO A O 1
ATOM 656 N N . ASP A 1 87 ? -19.906 10.449 0.405 1.00 85.06 87 ASP A N 1
ATOM 657 C CA . ASP A 1 87 ? -20.187 9.157 -0.232 1.00 85.06 87 ASP A CA 1
ATOM 658 C C . ASP A 1 87 ? -18.986 8.198 -0.246 1.00 85.06 87 ASP A C 1
ATOM 660 O O . ASP A 1 87 ? -19.158 6.984 -0.359 1.00 85.06 87 ASP A O 1
ATOM 664 N N . LYS A 1 88 ? -17.770 8.737 -0.117 1.00 88.31 88 LYS A N 1
ATOM 665 C CA . LYS A 1 88 ? -16.507 7.983 -0.135 1.00 88.31 88 LYS A CA 1
ATOM 666 C C . LYS A 1 88 ? -15.757 8.035 1.192 1.00 88.31 88 LYS A C 1
ATOM 668 O O . LYS A 1 88 ? -14.669 7.477 1.294 1.00 88.31 88 LYS A O 1
ATOM 673 N N . THR A 1 89 ? -16.322 8.682 2.204 1.00 95.12 89 THR A N 1
ATOM 674 C CA . THR A 1 89 ? -15.755 8.732 3.552 1.00 95.12 89 THR A CA 1
ATOM 675 C C . THR A 1 89 ? -15.789 7.340 4.185 1.00 95.12 89 THR A C 1
ATOM 677 O O . THR A 1 89 ? -16.790 6.628 4.089 1.00 95.12 89 THR A O 1
ATOM 680 N N . PHE A 1 90 ? -14.705 6.943 4.849 1.00 97.50 90 PHE A N 1
ATOM 681 C CA . PHE A 1 90 ? -14.706 5.735 5.663 1.00 97.50 90 PHE A CA 1
ATOM 682 C C . PHE A 1 90 ? -15.293 6.041 7.035 1.00 97.50 90 PHE A C 1
ATOM 684 O O . PHE A 1 90 ? -14.869 6.981 7.704 1.00 97.50 90 PHE A O 1
ATOM 691 N N . TYR A 1 91 ? -16.239 5.228 7.482 1.00 97.12 91 TYR A N 1
ATOM 692 C CA . TYR A 1 91 ? -16.865 5.364 8.791 1.00 97.12 91 TYR A CA 1
ATOM 693 C C . TYR A 1 91 ? -16.453 4.172 9.642 1.00 97.12 91 TYR A C 1
ATOM 695 O O . TYR A 1 91 ? -16.628 3.032 9.218 1.00 97.12 91 TYR A O 1
ATOM 703 N N . PHE A 1 92 ? -15.906 4.439 10.825 1.00 98.00 92 PHE A N 1
ATOM 704 C CA . PHE A 1 92 ? -15.469 3.395 11.741 1.00 98.00 92 PHE A CA 1
ATOM 705 C C . PHE A 1 92 ? -16.637 2.893 12.601 1.00 98.00 92 PHE A C 1
ATOM 707 O O . PHE A 1 92 ? -17.433 3.672 13.123 1.00 98.00 92 PHE A O 1
ATOM 714 N N . TYR A 1 93 ? -16.714 1.585 12.794 1.00 97.81 93 TYR A N 1
ATOM 715 C CA . TYR A 1 93 ? -17.738 0.874 13.543 1.00 97.81 93 TYR A CA 1
ATOM 716 C C . TYR A 1 93 ? -17.071 -0.176 14.427 1.00 97.81 93 TYR A C 1
ATOM 718 O O . TYR A 1 93 ? -16.110 -0.822 14.026 1.00 97.81 93 TYR A O 1
ATOM 726 N N . ILE A 1 94 ? -17.630 -0.395 15.613 1.00 96.44 94 ILE A N 1
ATOM 727 C CA . ILE A 1 94 ? -17.202 -1.464 16.535 1.00 96.44 94 ILE A CA 1
ATOM 728 C C . ILE A 1 94 ? -18.096 -2.712 16.448 1.00 96.44 94 ILE A C 1
ATOM 730 O O . ILE A 1 94 ? -17.886 -3.695 17.158 1.00 96.44 94 ILE A O 1
ATOM 734 N N . GLY A 1 95 ? -19.122 -2.658 15.596 1.00 94.19 95 GLY A N 1
ATOM 735 C CA . GLY A 1 95 ? -20.169 -3.660 15.467 1.00 94.19 95 GLY A CA 1
ATOM 736 C C . GLY A 1 95 ? -21.202 -3.267 14.410 1.00 94.19 95 GLY A C 1
ATOM 737 O O . GLY A 1 95 ? -21.215 -2.142 13.905 1.00 94.19 95 GLY A O 1
ATOM 738 N N . VAL A 1 96 ? -22.113 -4.188 14.086 1.00 92.12 96 VAL A N 1
ATOM 739 C CA . VAL A 1 96 ? -23.221 -3.913 13.156 1.00 92.12 96 VAL A CA 1
ATOM 740 C C . VAL A 1 96 ? -24.080 -2.779 13.715 1.00 92.12 96 VAL A C 1
ATOM 742 O O . VAL A 1 96 ? -24.585 -2.882 14.830 1.00 92.12 96 VAL A O 1
ATOM 745 N N . ASN A 1 97 ? -24.236 -1.704 12.937 1.00 91.62 97 ASN A N 1
ATOM 746 C CA . ASN A 1 97 ? -24.950 -0.479 13.323 1.00 91.62 97 ASN A CA 1
ATOM 747 C C . ASN A 1 97 ? -2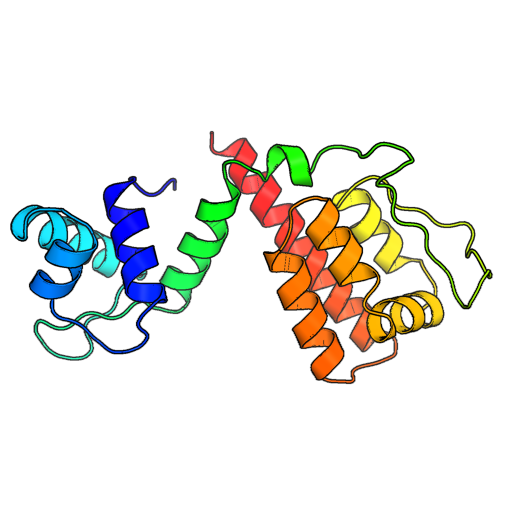4.391 0.235 14.572 1.00 91.62 97 ASN A C 1
ATOM 749 O O . ASN A 1 97 ? -25.086 1.050 15.171 1.00 91.62 97 ASN A O 1
ATOM 753 N N . GLN A 1 98 ? -23.137 -0.027 14.956 1.00 95.38 98 GLN A N 1
ATOM 754 C CA . GLN A 1 98 ? -22.477 0.616 16.098 1.00 95.38 98 GLN A CA 1
ATOM 755 C C . GLN A 1 98 ? -21.363 1.547 15.618 1.00 95.38 98 GLN A C 1
ATOM 757 O O . GLN A 1 98 ? -20.182 1.195 15.650 1.00 95.38 98 GLN A O 1
ATOM 762 N N . TYR A 1 99 ? -21.756 2.715 15.105 1.00 95.25 99 TYR A N 1
ATOM 763 C CA . TYR A 1 99 ? -20.817 3.743 14.654 1.00 95.25 99 TYR A CA 1
ATOM 764 C C . TYR A 1 99 ? -19.965 4.232 15.830 1.00 95.25 99 TYR A C 1
ATOM 766 O O . TYR A 1 99 ? -20.500 4.546 16.892 1.00 95.25 99 TYR A O 1
ATOM 774 N N . SER A 1 100 ? -18.649 4.319 15.645 1.00 94.00 100 SER A N 1
ATOM 775 C CA . SER A 1 100 ? -17.712 4.707 16.708 1.00 94.00 100 SER A CA 1
ATOM 776 C C . SER A 1 100 ? -17.641 6.218 16.950 1.00 94.00 100 SER A C 1
ATOM 778 O O . SER A 1 100 ? -16.955 6.658 17.868 1.00 94.00 100 SER A O 1
ATOM 780 N N . GLY A 1 101 ? -18.298 7.028 16.113 1.00 95.00 101 GLY A N 1
ATOM 781 C CA . GLY A 1 101 ? -18.130 8.484 16.109 1.00 95.00 101 GLY A CA 1
ATOM 782 C C . GLY A 1 101 ? -16.975 8.967 15.226 1.00 95.00 101 GLY A C 1
ATOM 783 O O . GLY A 1 101 ? -16.896 10.161 14.940 1.00 95.00 101 GLY A O 1
ATOM 784 N N . VAL A 1 102 ? -16.120 8.058 14.746 1.00 97.25 102 VAL A N 1
ATOM 785 C CA . VAL A 1 102 ? -14.912 8.388 13.981 1.00 97.25 102 VAL A CA 1
ATOM 786 C C . VAL A 1 102 ? -15.107 8.104 12.495 1.00 97.25 102 VAL A C 1
ATOM 788 O O . VAL A 1 102 ? -15.583 7.041 12.099 1.00 97.25 102 VAL A O 1
ATOM 791 N N . ARG A 1 103 ? -14.670 9.043 11.657 1.00 96.75 103 ARG A N 1
ATOM 792 C CA . ARG A 1 103 ? -14.643 8.904 10.201 1.00 96.75 103 ARG A CA 1
ATOM 793 C C . ARG A 1 103 ? -13.308 9.377 9.641 1.00 96.75 103 ARG A C 1
ATOM 795 O O . ARG A 1 103 ? -12.618 10.142 10.314 1.00 96.75 103 ARG A O 1
ATOM 802 N N . ALA A 1 104 ? -12.998 8.936 8.431 1.00 96.81 104 ALA A N 1
ATOM 803 C CA . ALA A 1 104 ? -11.836 9.356 7.673 1.00 96.81 104 ALA A CA 1
ATOM 804 C C . ALA A 1 104 ? -12.217 9.744 6.243 1.00 96.81 104 ALA A C 1
ATOM 806 O O . ALA A 1 104 ? -12.785 8.937 5.505 1.00 96.81 104 ALA A O 1
ATOM 807 N N . ASP A 1 105 ? -11.891 10.973 5.855 1.00 95.25 105 ASP A N 1
ATOM 808 C CA . ASP A 1 105 ? -12.215 11.528 4.534 1.00 95.25 105 ASP A CA 1
ATOM 809 C C . ASP A 1 105 ? -11.022 11.552 3.569 1.00 95.25 105 ASP A C 1
ATOM 811 O O . ASP A 1 105 ? -11.111 12.098 2.479 1.00 95.25 105 ASP A O 1
ATOM 815 N N . SER A 1 106 ? -9.888 10.968 3.936 1.00 94.12 106 SER A N 1
ATOM 816 C CA . SER A 1 106 ? -8.708 10.872 3.075 1.00 94.12 106 SER A CA 1
ATOM 817 C C . SER A 1 106 ? -7.805 9.741 3.547 1.00 94.12 106 SER A C 1
ATOM 819 O O . SER A 1 106 ? -7.948 9.244 4.667 1.00 94.12 106 SER A O 1
ATOM 821 N N . LEU A 1 107 ? -6.837 9.339 2.717 1.00 93.94 107 LEU A N 1
ATOM 822 C CA . LEU A 1 107 ? -5.856 8.328 3.117 1.00 93.94 107 LEU A CA 1
ATOM 823 C C . LEU A 1 107 ? -4.985 8.800 4.298 1.00 93.94 107 LEU A C 1
ATOM 825 O O . LEU A 1 107 ? -4.636 8.000 5.165 1.00 93.94 107 LEU A O 1
ATOM 829 N N . PHE A 1 108 ? -4.670 10.100 4.349 1.00 93.75 108 PHE A N 1
ATOM 830 C CA . PHE A 1 108 ? -3.960 10.708 5.475 1.00 93.75 108 PHE A CA 1
ATOM 831 C C . PHE A 1 108 ? -4.801 10.664 6.752 1.00 93.75 108 PHE A C 1
ATOM 833 O O . PHE A 1 108 ? -4.343 10.117 7.755 1.00 93.75 108 PHE A O 1
ATOM 840 N N . ASP A 1 109 ? -6.040 11.168 6.706 1.00 96.06 109 ASP A N 1
ATOM 841 C CA . ASP A 1 109 ? -6.921 11.178 7.878 1.00 96.06 109 ASP A CA 1
ATOM 842 C C . ASP A 1 109 ? -7.188 9.750 8.370 1.00 96.06 109 ASP A C 1
ATOM 844 O O . ASP A 1 109 ? -7.107 9.482 9.563 1.00 96.06 109 ASP A O 1
ATOM 848 N N . PHE A 1 110 ? -7.370 8.791 7.456 1.00 97.50 110 PHE A N 1
ATOM 849 C CA . PHE A 1 110 ? -7.490 7.372 7.796 1.00 97.50 110 PHE A CA 1
ATOM 850 C C . PHE A 1 110 ? -6.270 6.857 8.568 1.00 97.50 110 PHE A C 1
ATOM 852 O O . PHE A 1 110 ? -6.438 6.201 9.597 1.00 97.50 110 PHE A O 1
ATOM 859 N N . SER A 1 111 ? -5.053 7.199 8.126 1.00 96.00 111 SER A N 1
ATOM 860 C CA . SER A 1 111 ? -3.817 6.825 8.826 1.00 96.00 111 SER A CA 1
ATOM 861 C C . SER A 1 111 ? -3.730 7.414 10.236 1.00 96.00 111 SER A C 1
ATOM 863 O O . SER A 1 111 ? -3.304 6.721 11.159 1.00 96.00 111 SER A O 1
ATOM 865 N N . GLU A 1 112 ? -4.193 8.653 10.424 1.00 96.88 112 GLU A N 1
ATOM 866 C CA . GLU A 1 112 ? -4.234 9.290 11.740 1.00 96.88 112 GLU A CA 1
ATOM 867 C C . GLU A 1 112 ? -5.305 8.641 12.625 1.00 96.88 112 GLU A C 1
ATOM 869 O O . GLU A 1 112 ? -5.014 8.287 13.765 1.00 96.88 112 GLU A O 1
ATOM 874 N N . LYS A 1 113 ? -6.507 8.364 12.094 1.00 97.62 113 LYS A N 1
ATOM 875 C CA . LYS A 1 113 ? -7.580 7.702 12.857 1.00 97.62 113 LYS A CA 1
ATOM 876 C C . LYS A 1 113 ? -7.192 6.308 13.334 1.00 97.62 113 LYS A C 1
ATOM 878 O O . LYS A 1 113 ? -7.584 5.931 14.435 1.00 97.62 113 LYS A O 1
ATOM 883 N N . ILE A 1 114 ? -6.410 5.554 12.556 1.00 97.69 114 ILE A N 1
ATOM 884 C CA . ILE A 1 114 ? -5.932 4.220 12.956 1.00 97.69 114 ILE A CA 1
ATOM 885 C C . ILE A 1 114 ? -5.138 4.264 14.265 1.00 97.69 114 ILE A C 1
ATOM 887 O O . ILE A 1 114 ? -5.143 3.268 14.979 1.00 97.69 114 ILE A O 1
ATOM 891 N N . LYS A 1 115 ? -4.486 5.375 14.623 1.00 96.12 115 LYS A N 1
ATOM 892 C CA . LYS A 1 115 ? -3.749 5.476 15.894 1.00 96.12 115 LYS A CA 1
ATOM 893 C C . LYS A 1 115 ? -4.679 5.463 17.108 1.00 96.12 115 LYS A C 1
ATOM 895 O O . LYS A 1 115 ? -4.332 4.863 18.119 1.00 96.12 115 LYS A O 1
ATOM 900 N N . ASP A 1 116 ? -5.868 6.049 16.971 1.00 95.00 116 ASP A N 1
ATOM 901 C CA . ASP A 1 116 ? -6.733 6.385 18.108 1.00 95.00 116 ASP A CA 1
ATOM 902 C C . ASP A 1 116 ? -7.983 5.501 18.228 1.00 95.00 116 ASP A C 1
ATOM 904 O O . ASP A 1 116 ? -8.506 5.311 19.327 1.00 95.00 116 ASP A O 1
ATOM 908 N N . VAL A 1 117 ? -8.500 4.952 17.120 1.00 97.06 117 VAL A N 1
ATOM 909 C CA . VAL A 1 117 ? -9.719 4.116 17.158 1.00 97.06 117 VAL A CA 1
ATOM 910 C C . VAL A 1 117 ? -9.513 2.863 18.009 1.00 97.06 117 VAL A C 1
ATOM 912 O O . VAL A 1 117 ? -8.399 2.374 18.153 1.00 97.06 117 VAL A O 1
ATOM 915 N N . SER A 1 118 ? -10.571 2.283 18.573 1.00 97.25 118 SER A N 1
ATOM 916 C CA . SER A 1 118 ? -10.415 1.037 19.333 1.00 97.25 118 SER A CA 1
ATOM 917 C C . SER A 1 118 ? -9.906 -0.100 18.439 1.00 97.25 118 SER A C 1
ATOM 919 O O . SER A 1 118 ? -10.285 -0.203 17.271 1.00 97.25 118 SER A O 1
ATOM 921 N N . VAL A 1 119 ? -9.089 -1.000 18.995 1.00 97.56 119 VAL A N 1
ATOM 922 C CA . VAL A 1 119 ? -8.664 -2.219 18.284 1.00 97.56 119 VAL A CA 1
ATOM 923 C C . VAL A 1 119 ? -9.876 -3.023 17.811 1.00 97.56 119 VAL A C 1
ATOM 925 O O . VAL A 1 119 ? -9.890 -3.498 16.682 1.00 97.56 119 VAL A O 1
ATOM 928 N N . GLN A 1 120 ? -10.932 -3.086 18.628 1.00 97.56 120 GLN A N 1
ATOM 929 C CA . GLN A 1 120 ? -12.199 -3.721 18.264 1.00 97.56 120 GLN A CA 1
ATOM 930 C C . GLN A 1 120 ? -12.760 -3.187 16.934 1.00 97.56 120 GLN A C 1
ATOM 932 O O . GLN A 1 120 ? -13.258 -3.964 16.126 1.00 97.56 120 GLN A O 1
ATOM 937 N N . SER A 1 121 ? -12.667 -1.875 16.689 1.00 98.19 121 SER A N 1
ATOM 938 C CA . SER A 1 121 ? -13.082 -1.261 15.422 1.00 98.19 121 SER A CA 1
ATOM 939 C C . SER A 1 121 ? -12.225 -1.752 14.251 1.00 98.19 121 SER A C 1
ATOM 941 O O . SER A 1 121 ? -12.741 -2.107 13.190 1.00 98.19 121 SER A O 1
ATOM 943 N N . LEU A 1 122 ? -10.904 -1.821 14.450 1.00 98.12 122 LEU A N 1
ATOM 944 C CA . LEU A 1 122 ? -9.967 -2.291 13.428 1.00 98.12 122 LEU A CA 1
ATOM 945 C C . LEU A 1 122 ? -10.222 -3.754 13.057 1.00 98.12 122 LEU A C 1
ATOM 947 O O . LEU A 1 122 ? -10.324 -4.080 11.876 1.00 98.12 122 LEU A O 1
ATOM 951 N N . GLU A 1 123 ? -10.375 -4.621 14.054 1.00 98.06 123 GLU A N 1
ATOM 952 C CA . GLU A 1 123 ? -10.666 -6.044 13.863 1.00 98.06 123 GLU A CA 1
ATOM 953 C C . GLU A 1 123 ? -12.022 -6.253 13.183 1.00 98.06 123 GLU A C 1
ATOM 955 O O . GLU A 1 1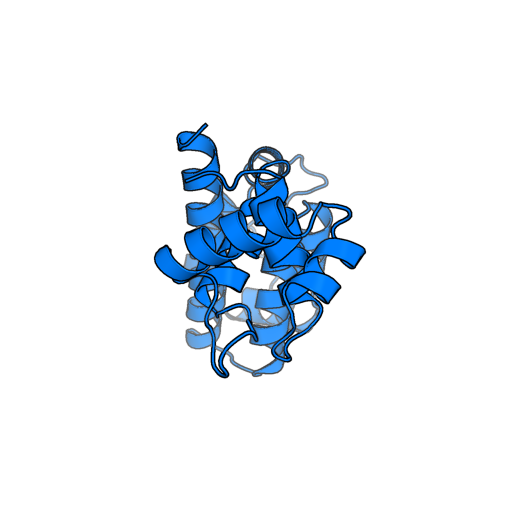23 ? -12.120 -7.023 12.223 1.00 98.06 123 GLU A O 1
ATOM 960 N N . PHE A 1 124 ? -13.050 -5.520 13.628 1.00 97.75 124 PHE A N 1
ATOM 961 C CA . PHE A 1 124 ? -14.392 -5.581 13.052 1.00 97.75 124 PHE A CA 1
ATOM 962 C C . PHE A 1 124 ? -14.372 -5.308 11.545 1.00 97.75 124 PHE A C 1
ATOM 964 O O . PHE A 1 124 ? -14.931 -6.080 10.762 1.00 97.75 124 PHE A O 1
ATOM 971 N N . HIS A 1 125 ? -13.697 -4.239 11.128 1.00 98.25 125 HIS A N 1
ATOM 972 C CA . HIS A 1 125 ? -13.615 -3.866 9.721 1.00 98.25 125 HIS A CA 1
ATOM 973 C C . HIS A 1 125 ? -12.717 -4.779 8.895 1.00 98.25 125 HIS A C 1
ATOM 975 O O . HIS A 1 125 ? -13.061 -5.092 7.753 1.00 98.25 125 HIS A O 1
ATOM 981 N N . LEU A 1 126 ? -11.590 -5.222 9.458 1.00 96.88 126 LEU A N 1
ATOM 982 C CA . LEU A 1 126 ? -10.645 -6.075 8.746 1.00 96.88 126 LEU A CA 1
ATOM 983 C C . LEU A 1 126 ? -11.259 -7.441 8.416 1.00 96.88 126 LEU A C 1
ATOM 985 O O . LEU A 1 126 ? -11.181 -7.886 7.273 1.00 96.88 126 LEU A O 1
ATOM 989 N N . VAL A 1 127 ? -11.923 -8.089 9.382 1.00 96.31 127 VAL A N 1
ATOM 990 C CA . VAL A 1 127 ? -12.568 -9.403 9.176 1.00 96.31 127 VAL A CA 1
ATOM 991 C C . VAL A 1 127 ? -13.659 -9.332 8.106 1.00 96.31 127 VAL A C 1
ATOM 993 O O . VAL A 1 127 ? -13.866 -10.282 7.354 1.00 96.31 127 VAL A O 1
ATOM 996 N N . ARG A 1 128 ? -14.357 -8.198 8.017 1.00 96.38 128 ARG A N 1
ATOM 997 C CA . ARG A 1 128 ? -15.450 -7.980 7.062 1.00 96.38 128 ARG A CA 1
ATOM 998 C C . ARG A 1 128 ? -14.976 -7.540 5.684 1.00 96.38 128 ARG A C 1
ATOM 1000 O O . ARG A 1 128 ? -15.805 -7.441 4.781 1.00 96.38 128 ARG A O 1
ATOM 1007 N N . GLU A 1 129 ? -13.684 -7.298 5.518 1.00 98.06 129 GLU A N 1
ATOM 1008 C CA . GLU A 1 129 ? -13.062 -6.733 4.322 1.00 98.06 129 GLU A CA 1
ATOM 1009 C C . GLU A 1 129 ? -13.482 -5.283 3.996 1.00 98.06 129 GLU A C 1
ATOM 1011 O O . GLU A 1 129 ? -13.477 -4.853 2.835 1.00 98.06 129 GLU A O 1
ATOM 1016 N N . ASP A 1 130 ? -13.926 -4.524 5.002 1.00 98.12 130 ASP A N 1
ATOM 1017 C CA . ASP A 1 130 ? -14.425 -3.160 4.793 1.00 98.12 130 ASP A CA 1
ATOM 1018 C C . ASP A 1 130 ? -13.303 -2.225 4.325 1.00 98.12 130 ASP A C 1
ATOM 1020 O O . ASP A 1 130 ? -13.513 -1.412 3.419 1.00 98.12 130 ASP A O 1
ATOM 1024 N N . PHE A 1 131 ? -12.097 -2.380 4.880 1.00 97.88 131 PHE A N 1
ATOM 1025 C CA . PHE A 1 131 ? -10.936 -1.594 4.473 1.00 97.88 131 PHE A CA 1
ATOM 1026 C C . PHE A 1 131 ? -10.557 -1.858 3.013 1.00 97.88 131 PHE A C 1
ATOM 1028 O O . PHE A 1 131 ? -10.352 -0.918 2.249 1.00 97.88 131 PHE A O 1
ATOM 1035 N N . GLU A 1 132 ? -10.508 -3.119 2.582 1.00 97.19 132 GLU A N 1
ATOM 1036 C CA . GLU A 1 132 ? -10.161 -3.482 1.210 1.00 97.19 132 GLU A CA 1
ATOM 1037 C C . GLU A 1 132 ? -11.192 -2.963 0.209 1.00 97.19 132 GLU A C 1
ATOM 1039 O O . GLU A 1 132 ? -10.814 -2.488 -0.866 1.00 97.19 132 GLU A O 1
ATOM 1044 N N . ARG A 1 133 ? -12.489 -3.049 0.539 1.00 96.81 133 ARG A N 1
ATOM 1045 C CA . ARG A 1 133 ? -13.561 -2.511 -0.313 1.00 96.81 133 ARG A CA 1
ATOM 1046 C C . ARG A 1 133 ? -13.460 -0.997 -0.455 1.00 96.81 133 ARG A C 1
ATOM 1048 O O . ARG A 1 133 ? -13.557 -0.499 -1.576 1.00 96.81 133 ARG A O 1
ATOM 1055 N N . TRP A 1 134 ? -13.226 -0.286 0.645 1.00 96.50 134 TRP A N 1
ATOM 1056 C CA . TRP A 1 134 ? -13.062 1.165 0.623 1.00 96.50 134 TRP A CA 1
ATOM 1057 C C . TRP A 1 134 ? -11.816 1.596 -0.159 1.00 96.50 134 TRP A C 1
ATOM 1059 O O . TRP A 1 134 ? -11.898 2.429 -1.054 1.00 96.50 134 TRP A O 1
ATOM 1069 N N . LEU A 1 135 ? -10.670 0.960 0.084 1.00 94.88 135 LEU A N 1
ATOM 1070 C CA . LEU A 1 135 ? -9.433 1.276 -0.632 1.00 94.88 135 LEU A CA 1
ATOM 1071 C C . LEU A 1 135 ? -9.563 1.055 -2.143 1.00 94.88 135 LEU A C 1
ATOM 1073 O O . LEU A 1 135 ? -9.116 1.885 -2.932 1.00 94.88 135 LEU A O 1
ATOM 1077 N N . LYS A 1 136 ? -10.233 -0.025 -2.566 1.00 90.12 136 LYS A N 1
ATOM 1078 C CA . LYS A 1 136 ? -10.545 -0.258 -3.984 1.00 90.12 136 LYS A CA 1
ATOM 1079 C C . LYS A 1 136 ? -11.470 0.820 -4.555 1.00 90.12 136 LYS A C 1
ATOM 1081 O O . LYS A 1 136 ? -11.273 1.210 -5.703 1.00 90.12 136 LYS A O 1
ATOM 1086 N N . SER A 1 137 ? -12.451 1.307 -3.790 1.00 88.62 137 SER A N 1
ATOM 1087 C CA . SER A 1 137 ? -13.394 2.328 -4.271 1.00 88.62 137 SER A CA 1
ATOM 1088 C C . SER A 1 137 ? -12.747 3.704 -4.467 1.00 88.62 137 SER A C 1
ATOM 1090 O O . SER A 1 137 ? -13.194 4.467 -5.325 1.00 88.62 137 SER A O 1
ATOM 1092 N N . ILE A 1 138 ? -11.666 3.997 -3.737 1.00 88.69 138 ILE A N 1
ATOM 1093 C CA . ILE A 1 138 ? -10.848 5.208 -3.922 1.00 88.69 138 ILE A CA 1
ATOM 1094 C C . ILE A 1 138 ? -9.661 4.998 -4.881 1.00 88.69 138 ILE A C 1
ATOM 1096 O O . ILE A 1 138 ? -8.863 5.910 -5.078 1.00 88.69 138 ILE A O 1
ATOM 1100 N N . GLY A 1 139 ? -9.549 3.814 -5.497 1.00 86.12 139 GLY A N 1
ATOM 1101 C CA . GLY A 1 139 ? -8.543 3.491 -6.514 1.00 86.12 139 GLY A CA 1
ATOM 1102 C C . GLY A 1 139 ? -7.241 2.871 -5.993 1.00 86.12 139 GLY A C 1
ATOM 1103 O O . GLY A 1 139 ? -6.391 2.492 -6.794 1.00 86.12 139 GLY A O 1
ATOM 1104 N N . ASP A 1 140 ? -7.062 2.678 -4.682 1.00 89.50 140 ASP A N 1
ATOM 1105 C CA . ASP A 1 140 ? -5.833 2.094 -4.126 1.00 89.50 140 ASP A CA 1
ATOM 1106 C C . ASP A 1 140 ? -5.900 0.566 -3.965 1.00 89.50 140 ASP A C 1
ATOM 1108 O O . ASP A 1 140 ? -5.893 -0.007 -2.869 1.00 89.50 140 ASP A O 1
ATOM 1112 N N . VAL A 1 141 ? -5.909 -0.131 -5.103 1.00 87.44 141 VAL A N 1
ATOM 1113 C CA . VAL A 1 141 ? -5.915 -1.605 -5.155 1.00 87.44 141 VAL A CA 1
ATOM 1114 C C . VAL A 1 141 ? -4.680 -2.216 -4.474 1.00 87.44 141 VAL A C 1
ATOM 1116 O O . VAL A 1 141 ? -4.738 -3.342 -3.975 1.00 87.44 141 VAL A O 1
ATOM 1119 N N . LYS A 1 142 ? -3.555 -1.492 -4.433 1.00 87.38 142 LYS A N 1
ATOM 1120 C CA . LYS A 1 142 ? -2.300 -1.980 -3.840 1.00 87.38 142 LYS A CA 1
ATOM 1121 C C . LYS A 1 142 ? -2.394 -2.054 -2.331 1.00 87.38 142 LYS A C 1
ATOM 1123 O O . LYS A 1 142 ? -2.100 -3.102 -1.756 1.00 87.38 142 LYS A O 1
ATOM 1128 N N . LEU A 1 143 ? -2.857 -0.977 -1.703 1.00 93.75 143 LEU A N 1
ATOM 1129 C CA . LEU A 1 143 ? -3.069 -0.986 -0.264 1.00 93.75 143 LEU A CA 1
ATOM 1130 C C . LEU A 1 143 ? -4.149 -1.998 0.127 1.00 93.75 143 LEU A C 1
ATOM 1132 O O . LEU A 1 143 ? -3.964 -2.720 1.102 1.00 93.75 143 LEU A O 1
ATOM 1136 N N . ALA A 1 144 ? -5.202 -2.146 -0.685 1.00 94.31 144 ALA A N 1
ATOM 1137 C CA . ALA A 1 144 ? -6.224 -3.165 -0.456 1.00 94.31 144 ALA A CA 1
ATOM 1138 C C . ALA A 1 144 ? -5.635 -4.590 -0.421 1.00 94.31 144 ALA A C 1
ATOM 1140 O O . ALA A 1 144 ? -5.937 -5.359 0.486 1.00 94.31 144 ALA A O 1
ATOM 1141 N N . LYS A 1 145 ? -4.747 -4.944 -1.365 1.00 92.69 145 LYS A N 1
ATOM 1142 C CA . LYS A 1 145 ? -4.047 -6.244 -1.350 1.00 92.69 145 LYS A CA 1
ATOM 1143 C C . LYS A 1 145 ? -3.146 -6.406 -0.124 1.00 92.69 145 LYS A C 1
ATOM 1145 O O . LYS A 1 145 ? -3.072 -7.493 0.440 1.00 92.69 145 LYS A O 1
ATOM 1150 N N . LYS A 1 146 ? -2.473 -5.332 0.300 1.00 94.94 146 LYS A N 1
ATOM 1151 C CA . LYS A 1 146 ? -1.605 -5.351 1.484 1.00 94.94 146 LYS A CA 1
ATOM 1152 C C . LYS A 1 146 ? -2.403 -5.589 2.770 1.00 94.94 146 LYS A C 1
ATOM 1154 O O . LYS A 1 146 ? -1.964 -6.380 3.599 1.00 94.94 146 LYS A O 1
ATOM 1159 N N . LEU A 1 147 ? -3.573 -4.961 2.921 1.00 96.75 147 LEU A N 1
ATOM 1160 C CA . LEU A 1 147 ? -4.447 -5.199 4.076 1.00 96.75 147 LEU A CA 1
ATOM 1161 C C . LEU A 1 147 ? -5.071 -6.601 4.057 1.00 96.75 147 LEU A C 1
ATOM 1163 O O . LEU A 1 147 ? -5.117 -7.237 5.108 1.00 96.75 147 LEU A O 1
ATOM 1167 N N . ALA A 1 148 ? -5.417 -7.135 2.880 1.00 96.25 148 ALA A N 1
ATOM 1168 C CA . ALA A 1 148 ? -5.850 -8.529 2.753 1.00 96.25 148 ALA A CA 1
ATOM 1169 C C . ALA A 1 148 ? -4.776 -9.511 3.259 1.00 96.25 148 ALA A C 1
ATOM 1171 O O . ALA A 1 148 ? -5.078 -10.419 4.028 1.00 96.25 148 ALA A O 1
ATOM 1172 N N . ALA A 1 149 ? -3.504 -9.280 2.921 1.00 95.56 149 ALA A N 1
ATOM 1173 C CA . ALA A 1 149 ? -2.401 -10.104 3.417 1.00 95.56 149 ALA A CA 1
ATOM 1174 C C . ALA A 1 149 ? -2.183 -9.976 4.939 1.00 95.56 149 ALA A C 1
ATOM 1176 O O . ALA A 1 149 ? -1.724 -10.922 5.573 1.00 95.56 149 ALA A O 1
ATOM 1177 N N . ILE A 1 150 ? -2.488 -8.823 5.549 1.00 96.31 150 ILE A N 1
ATOM 1178 C CA . ILE A 1 150 ? -2.460 -8.664 7.017 1.00 96.31 150 ILE A CA 1
ATOM 1179 C C . ILE A 1 150 ? -3.587 -9.478 7.650 1.00 96.31 150 ILE A C 1
ATOM 1181 O O . ILE A 1 150 ? -3.345 -10.220 8.600 1.00 96.31 150 ILE A O 1
ATOM 1185 N N . ARG A 1 151 ? -4.797 -9.388 7.093 1.00 96.12 151 ARG A N 1
ATOM 1186 C CA . ARG A 1 151 ? -5.955 -10.168 7.535 1.00 96.12 151 ARG A CA 1
ATOM 1187 C C . ARG A 1 151 ? -5.683 -11.672 7.485 1.00 96.12 151 ARG A C 1
ATOM 1189 O O . ARG A 1 151 ? -5.968 -12.372 8.449 1.00 96.12 151 ARG A O 1
ATOM 1196 N N . GLU A 1 152 ? -5.096 -12.162 6.394 1.00 96.00 152 GLU A N 1
ATOM 1197 C CA . GLU A 1 152 ? -4.755 -13.582 6.207 1.00 96.00 152 GLU A CA 1
ATOM 1198 C C . GLU A 1 152 ? -3.745 -14.112 7.237 1.00 96.00 152 GLU A C 1
ATOM 1200 O O . GLU A 1 152 ? -3.743 -15.307 7.524 1.00 96.00 152 GLU A O 1
ATOM 1205 N N . LYS A 1 153 ? -2.921 -13.242 7.837 1.00 94.94 153 LYS A N 1
ATOM 1206 C CA . LYS A 1 153 ? -2.016 -13.628 8.933 1.00 94.94 153 LYS A CA 1
ATOM 1207 C C . LYS A 1 153 ? -2.743 -13.886 10.255 1.00 94.94 153 LYS A C 1
ATOM 1209 O O . LYS A 1 153 ? -2.141 -14.472 11.147 1.00 94.94 153 LYS A O 1
ATOM 1214 N N . GLY A 1 154 ? -3.995 -13.442 10.400 1.00 92.88 154 GLY A N 1
ATOM 1215 C CA . GLY A 1 154 ? -4.787 -13.647 11.616 1.00 92.88 154 GLY A CA 1
ATOM 1216 C C . GLY A 1 154 ? -4.269 -12.895 12.848 1.00 92.88 154 GLY A C 1
ATOM 1217 O O . GLY A 1 154 ? -4.519 -13.326 13.968 1.00 92.88 154 GLY A O 1
ATOM 1218 N N . VAL A 1 155 ? -3.531 -11.799 12.650 1.00 95.25 155 VAL A N 1
ATOM 1219 C CA . VAL A 1 155 ? -3.037 -10.929 13.732 1.00 95.25 155 VAL A CA 1
ATOM 1220 C C . VAL A 1 155 ? -4.168 -10.086 14.332 1.00 95.25 155 VAL A C 1
ATOM 1222 O O . VAL A 1 155 ? -5.109 -9.706 13.635 1.00 95.25 155 VAL A O 1
ATOM 1225 N N . SER A 1 156 ? -4.058 -9.761 15.619 1.00 95.75 156 SER A N 1
ATOM 1226 C CA . SER A 1 156 ? -5.076 -9.048 16.405 1.00 95.75 156 SER A CA 1
ATOM 1227 C C . SER A 1 156 ? -4.427 -8.025 17.347 1.00 95.75 156 SER A C 1
ATOM 1229 O O . SER A 1 156 ? -3.198 -7.917 17.409 1.00 95.75 156 SER A O 1
ATOM 1231 N N . GLY A 1 157 ? -5.218 -7.270 18.112 1.00 97.56 157 GLY A N 1
ATOM 1232 C CA . GLY A 1 157 ? -4.649 -6.402 19.146 1.00 97.56 157 GLY A CA 1
ATOM 1233 C C . GLY A 1 157 ? -3.911 -5.170 18.603 1.00 97.56 157 GLY A C 1
ATOM 1234 O O . GLY A 1 157 ? -4.122 -4.691 17.489 1.00 97.56 157 GLY A O 1
ATOM 1235 N N . GLU A 1 158 ? -2.977 -4.672 19.407 1.00 97.94 158 GLU A N 1
ATOM 1236 C CA . GLU A 1 158 ? -2.094 -3.559 19.037 1.00 97.94 158 GLU A CA 1
ATOM 1237 C C . GLU A 1 158 ? -1.061 -3.938 17.959 1.00 97.94 158 GLU A C 1
ATOM 1239 O O . GLU A 1 158 ? -0.577 -3.076 17.219 1.00 97.94 158 GLU A O 1
ATOM 1244 N N . GLU A 1 159 ? -0.763 -5.231 17.798 1.00 97.69 159 GLU A N 1
ATOM 1245 C CA . GLU A 1 159 ? 0.041 -5.716 16.671 1.00 97.69 159 GLU A CA 1
ATOM 1246 C C . GLU A 1 159 ? -0.691 -5.472 15.347 1.00 97.69 159 GLU A C 1
ATOM 1248 O O . GLU A 1 159 ? -0.105 -4.937 14.400 1.00 97.69 159 GLU A O 1
ATOM 1253 N N . LEU A 1 160 ? -1.994 -5.776 15.298 1.00 98.00 160 LEU A N 1
ATOM 1254 C CA . LEU A 1 160 ? -2.814 -5.471 14.133 1.00 98.00 160 LEU A CA 1
ATOM 1255 C C . LEU A 1 160 ? -2.824 -3.968 13.833 1.00 98.00 160 LEU A C 1
ATOM 1257 O O . LEU A 1 160 ? -2.617 -3.580 12.680 1.00 98.00 160 LEU A O 1
ATOM 1261 N N . ARG A 1 161 ? -3.027 -3.121 14.854 1.00 98.44 161 ARG A N 1
ATOM 1262 C CA . ARG A 1 161 ? -2.991 -1.658 14.686 1.00 98.44 161 ARG A CA 1
ATOM 1263 C C . ARG A 1 161 ? -1.685 -1.216 14.045 1.00 98.44 161 ARG A C 1
ATOM 1265 O O . ARG A 1 161 ? -1.712 -0.490 13.053 1.00 98.44 161 ARG A O 1
ATOM 1272 N N . SER A 1 162 ? -0.565 -1.682 14.591 1.00 97.94 162 SER A N 1
ATOM 1273 C CA . SER A 1 162 ? 0.771 -1.329 14.114 1.00 97.94 162 SER A CA 1
ATOM 1274 C C . SER A 1 162 ? 0.952 -1.715 12.644 1.00 97.94 162 SER A C 1
ATOM 1276 O O . SER A 1 162 ? 1.387 -0.897 11.838 1.00 97.94 162 SER A O 1
ATOM 1278 N N . LEU A 1 163 ? 0.540 -2.925 12.254 1.00 97.75 163 LEU A N 1
ATOM 1279 C CA . LEU A 1 163 ? 0.660 -3.398 10.873 1.00 97.75 163 LEU A CA 1
ATOM 1280 C C . LEU A 1 163 ? -0.219 -2.618 9.888 1.00 97.75 163 LEU A C 1
ATOM 1282 O O . LEU A 1 163 ? 0.246 -2.289 8.792 1.00 97.75 163 LEU A O 1
ATOM 1286 N N . ILE A 1 164 ? -1.469 -2.312 10.257 1.00 97.94 164 ILE A N 1
ATOM 1287 C CA . ILE A 1 164 ? -2.355 -1.491 9.420 1.00 97.94 164 ILE A CA 1
ATOM 1288 C C . ILE A 1 164 ? -1.774 -0.079 9.297 1.00 97.94 164 ILE A C 1
ATOM 1290 O O . ILE A 1 164 ? -1.645 0.425 8.181 1.00 97.94 164 ILE A O 1
ATOM 1294 N N . TYR A 1 165 ? -1.396 0.544 10.416 1.00 98.19 165 TYR A N 1
ATOM 1295 C CA . TYR A 1 165 ? -0.843 1.895 10.433 1.00 98.19 165 TYR A CA 1
ATOM 1296 C C . TYR A 1 165 ? 0.389 2.006 9.532 1.00 98.19 165 TYR A C 1
ATOM 1298 O O . TYR A 1 165 ? 0.400 2.829 8.619 1.00 98.19 165 TYR A O 1
ATOM 1306 N N . GLU A 1 166 ? 1.376 1.126 9.709 1.00 96.50 166 GLU A N 1
ATOM 1307 C CA . GLU A 1 166 ? 2.595 1.118 8.897 1.00 96.50 166 GLU A CA 1
ATOM 1308 C C . GLU A 1 166 ? 2.290 0.902 7.410 1.00 96.50 166 GLU A C 1
ATOM 1310 O O . GLU A 1 166 ? 2.873 1.557 6.539 1.00 96.50 166 GLU A O 1
ATOM 1315 N N . ALA A 1 167 ? 1.340 0.017 7.087 1.00 95.44 167 ALA A N 1
ATOM 1316 C CA . ALA A 1 167 ? 0.933 -0.227 5.710 1.00 95.44 167 ALA A CA 1
ATOM 1317 C C . ALA A 1 167 ? 0.342 1.022 5.044 1.00 95.44 167 ALA A C 1
ATOM 1319 O O . ALA A 1 167 ? 0.742 1.355 3.923 1.00 95.44 167 ALA A O 1
ATOM 1320 N N . VAL A 1 168 ? -0.579 1.699 5.733 1.00 95.94 168 VAL A N 1
ATOM 1321 C CA . VAL A 1 168 ? -1.268 2.899 5.245 1.00 95.94 168 VAL A CA 1
ATOM 1322 C C . VAL A 1 168 ? -0.305 4.085 5.189 1.00 95.94 168 VAL A C 1
ATOM 1324 O O . VAL A 1 168 ? -0.230 4.758 4.161 1.00 95.94 168 VAL A O 1
ATOM 1327 N N . LYS A 1 169 ? 0.481 4.309 6.248 1.00 94.50 169 LYS A N 1
ATOM 1328 C CA . LYS A 1 169 ? 1.425 5.426 6.352 1.00 94.50 169 LYS A CA 1
ATOM 1329 C C . LYS A 1 169 ? 2.518 5.345 5.289 1.00 94.50 169 LYS A C 1
ATOM 1331 O O . LYS A 1 169 ? 2.719 6.306 4.550 1.00 94.50 169 LYS A O 1
ATOM 1336 N N . THR A 1 170 ? 3.130 4.169 5.121 1.00 90.00 170 THR A N 1
ATOM 1337 C CA . THR A 1 170 ? 4.114 3.931 4.049 1.00 90.00 170 THR A CA 1
ATOM 1338 C C . THR A 1 170 ? 3.512 4.230 2.677 1.00 90.00 170 THR A C 1
ATOM 1340 O O . THR A 1 170 ? 4.146 4.865 1.835 1.00 90.00 170 THR A O 1
ATOM 1343 N N . ARG A 1 171 ? 2.272 3.781 2.429 1.00 91.06 171 ARG A N 1
ATOM 1344 C CA . ARG A 1 171 ? 1.604 4.012 1.146 1.00 91.06 171 ARG A CA 1
ATOM 1345 C C . ARG A 1 171 ? 1.347 5.496 0.901 1.00 91.06 171 ARG A C 1
ATOM 1347 O O . ARG A 1 171 ? 1.636 5.973 -0.194 1.00 91.06 171 ARG A O 1
ATOM 1354 N N . HIS A 1 172 ? 0.840 6.205 1.905 1.00 91.50 172 HIS A N 1
ATOM 1355 C CA . HIS A 1 172 ? 0.632 7.646 1.847 1.00 91.50 172 HIS A CA 1
ATOM 1356 C C . HIS A 1 172 ? 1.933 8.387 1.506 1.00 91.50 172 HIS A C 1
ATOM 1358 O O . HIS A 1 172 ? 1.952 9.189 0.576 1.00 91.50 172 HIS A O 1
ATOM 1364 N N . ASP A 1 173 ? 3.030 8.085 2.204 1.00 86.94 173 ASP A N 1
ATOM 1365 C CA . ASP A 1 173 ? 4.300 8.801 2.035 1.00 86.94 173 ASP A CA 1
ATOM 1366 C C . ASP A 1 173 ? 4.914 8.558 0.652 1.00 86.94 173 ASP A C 1
ATOM 1368 O O . ASP A 1 173 ? 5.344 9.501 -0.013 1.00 86.94 173 ASP A O 1
ATOM 1372 N N . VAL A 1 174 ? 4.837 7.322 0.150 1.00 84.75 174 VAL A N 1
ATOM 1373 C CA . VAL A 1 174 ? 5.229 6.983 -1.227 1.00 84.75 174 VAL A CA 1
ATOM 1374 C C . VAL A 1 174 ? 4.423 7.780 -2.257 1.00 84.75 174 VAL A C 1
ATOM 1376 O O . VAL A 1 174 ? 4.994 8.310 -3.216 1.00 84.75 174 VAL A O 1
ATOM 1379 N N . LEU A 1 175 ? 3.100 7.868 -2.083 1.00 85.19 175 LEU A N 1
ATOM 1380 C CA . LEU A 1 175 ? 2.244 8.638 -2.986 1.00 85.19 175 LEU A CA 1
ATOM 1381 C C . LEU A 1 175 ? 2.584 10.132 -2.915 1.00 85.19 175 LEU A C 1
ATOM 1383 O O . LEU A 1 175 ? 2.723 10.766 -3.962 1.00 85.19 175 LEU A O 1
ATOM 1387 N N . GLN A 1 176 ? 2.803 10.670 -1.716 1.00 84.75 176 GLN A N 1
ATOM 1388 C CA . GLN A 1 176 ? 3.128 12.079 -1.507 1.00 84.75 176 GLN A CA 1
ATOM 1389 C C . GLN A 1 176 ? 4.478 12.449 -2.139 1.00 84.75 176 GLN A C 1
ATOM 1391 O O . GLN A 1 176 ? 4.570 13.414 -2.899 1.00 84.75 176 GLN A O 1
ATOM 1396 N N . GLU A 1 177 ? 5.520 11.642 -1.922 1.00 78.50 177 GLU A N 1
ATOM 1397 C CA . GLU A 1 177 ? 6.826 11.836 -2.561 1.00 78.50 177 GLU A CA 1
ATOM 1398 C C . GLU A 1 177 ? 6.745 11.801 -4.092 1.00 78.50 177 GLU A C 1
ATOM 1400 O O . GLU A 1 177 ? 7.479 12.521 -4.777 1.00 78.50 177 GLU A O 1
ATOM 1405 N N . SER A 1 178 ? 5.864 10.962 -4.646 1.00 72.38 178 SER A N 1
ATOM 1406 C CA . SER A 1 178 ? 5.678 10.858 -6.095 1.00 72.38 178 SER A CA 1
ATOM 1407 C C . SER A 1 178 ? 5.067 12.122 -6.715 1.00 72.38 178 SER A C 1
ATOM 1409 O O . SER A 1 178 ? 5.329 12.407 -7.885 1.00 72.38 178 SER A O 1
ATOM 1411 N N . LEU A 1 179 ? 4.297 12.900 -5.941 1.00 69.81 179 LEU A N 1
ATOM 1412 C CA . LEU A 1 179 ? 3.715 14.170 -6.382 1.00 69.81 179 LEU A CA 1
ATOM 1413 C C . LEU A 1 179 ? 4.729 15.317 -6.359 1.00 69.81 179 LEU A C 1
ATOM 1415 O O . LEU A 1 179 ? 4.727 16.129 -7.277 1.00 69.81 179 LEU A O 1
ATOM 1419 N N . VAL A 1 180 ? 5.619 15.356 -5.361 1.00 67.94 180 VAL A N 1
ATOM 1420 C CA . VAL A 1 180 ? 6.641 16.416 -5.209 1.00 67.94 180 VAL A CA 1
ATOM 1421 C C . VAL A 1 180 ? 7.751 16.316 -6.263 1.00 67.94 180 VAL A C 1
ATOM 1423 O O . VAL A 1 180 ? 8.415 17.298 -6.575 1.00 67.94 180 VAL A O 1
ATOM 1426 N N . ARG A 1 181 ? 7.974 15.123 -6.825 1.00 56.09 181 ARG A N 1
ATOM 1427 C CA . ARG A 1 181 ? 9.023 14.864 -7.829 1.00 56.09 181 ARG A CA 1
ATOM 1428 C C . ARG A 1 181 ? 8.579 15.120 -9.280 1.00 56.09 181 ARG A C 1
ATOM 1430 O O . ARG A 1 181 ? 9.314 14.728 -10.192 1.00 56.09 181 ARG A O 1
ATOM 1437 N N . LYS A 1 182 ? 7.389 15.692 -9.494 1.00 51.00 182 LYS A N 1
ATOM 1438 C CA . LYS A 1 182 ? 6.896 16.146 -10.806 1.00 51.00 182 LYS A CA 1
ATOM 1439 C C . LYS A 1 182 ? 7.394 17.553 -11.104 1.00 51.00 182 LYS A C 1
ATOM 1441 O O . LYS A 1 182 ? 7.737 17.769 -12.285 1.00 51.00 182 LYS A O 1
#

Radius of gyration: 19.71 Å; chains: 1; bounding box: 50×33×50 Å

Sequence (182 aa):
MRLNPVKRKILEEMALHTQPRRPKEIAEKVGVNFSSCMMHILGLKKAGYVSSPVKGYYKITDLGVDIVDIQVGEGEGASILASLGPDKTFYFYIGVNQYSGVRADSLFDFSEKIKDVSVQSLEFHLVREDFERWLKSIGDVKLAKKLAAIREKGVSGEELRSLIYEAVKTRHDVLQESLVRK

pLDDT: mean 90.45, std 10.69, range [47.97, 98.44]

S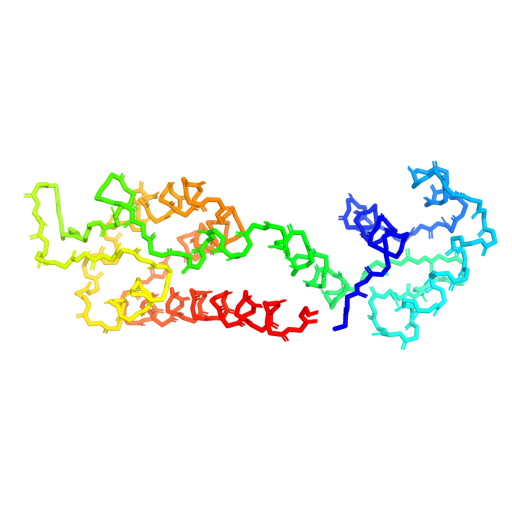econdary structure (DSSP, 8-state):
-PPPHHHHHHHHHHHT--S-B-HHHHHHHHT--HHHHHHHHHHHHHTTSEEEEETTEEEE-HHHHHHHHHHTTTTTHHHHHSPPPGGG-EEEEEETTEEEEEEESSHHHHHHHHHHS-HHHHHHHHHTTHHHHHHHHTT-HHHHHHHHHHHHTT--HHHHHHHHHHHHHHHHHHHHHHHHT-